Protein AF-A0A2J7PMQ6-F1 (afdb_monomer)

Mean predicted aligned error: 10.81 Å

Radius of gyration: 22.18 Å; Cα contacts (8 Å, |Δi|>4): 53; chains: 1; bounding box: 65×27×37 Å

Secondary structure (DSSP, 8-state):
---HHHHHHHHHHHHHTT--HHHHHHHHHHHHGGGPPPHHHHHHHHHHHHTT----SPPPP-PPP-GGG-HHHHHHHHHHHH--

Foldseek 3Di:
DPDQLVLLVLLLVCVVVVHDLVVSQVVQCVVQPPNGDDSVVSVVSSVCVVVVNSDSDDDPPPDDPVPCPDPVNVVVVVVVVVVD

InterPro domains:
  IPR041426 Mos1 transposase, HTH domain [PF17906] (8-53)
  IPR052709 Transposase-Methyltransferase Hybrid [PTHR46060] (2-84)

pLDDT: mean 86.74, std 12.98, range [54.16, 98.0]

Nearest PDB structures (foldseek):
  7s03-assembly1_A-2  TM=7.532E-01  e=8.715E-05  Homo sapiens
  5hoo-assembly1_B  TM=7.629E-01  e=9.699E-04  Drosophila mauritiana
  5hoo-assembly1_A  TM=7.686E-01  e=2.122E-03  Drosophila mauritiana
  4u7b-assembly2_G-2  TM=7.732E-01  e=5.564E-03  Drosophila mauritiana
  3hot-assembly1_A  TM=7.482E-01  e=4.062E-02  Drosophila mauritiana

Solvent-accessible surface area (backbone atoms only — not comparable to full-atom values): 5190 Å² total; per-residue (Å²): 127,69,57,69,62,57,54,43,48,50,52,52,51,36,48,76,71,69,48,52,64,68,60,44,48,54,52,39,39,69,74,46,45,93,57,34,86,53,70,70,58,51,48,50,51,52,52,37,44,75,72,65,49,77,72,72,68,79,72,85,72,84,64,80,78,75,72,77,74,38,70,67,53,53,48,54,54,55,52,60,66,72,79,111

Organism: NCBI:txid105785

Structure (mmCIF, N/CA/C/O backbone):
data_AF-A0A2J7PMQ6-F1
#
_entry.id   AF-A0A2J7PMQ6-F1
#
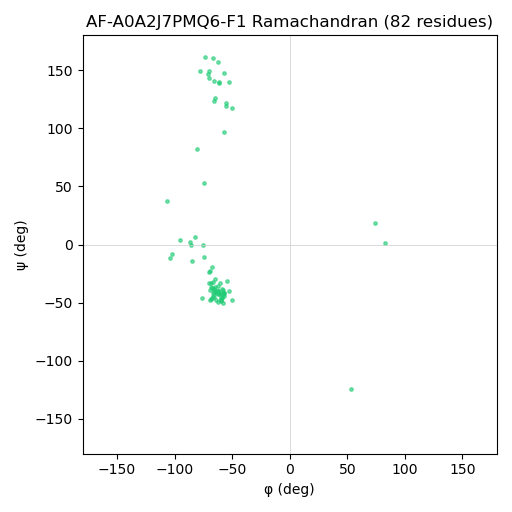loop_
_atom_site.group_PDB
_atom_site.id
_atom_site.type_symbol
_atom_site.label_atom_id
_atom_site.label_alt_id
_atom_site.label_comp_id
_atom_site.label_asym_id
_atom_site.label_entity_id
_atom_site.label_seq_id
_atom_site.pdbx_PDB_ins_code
_atom_site.Cartn_x
_atom_site.Cartn_y
_atom_site.Cartn_z
_atom_site.occupancy
_atom_site.B_iso_or_equiv
_atom_site.auth_seq_id
_atom_site.auth_comp_id
_atom_site.auth_asym_id
_atom_site.auth_atom_id
_atom_site.pdbx_PDB_model_num
ATOM 1 N N . MET A 1 1 ? 2.912 -16.711 2.668 1.00 54.16 1 MET A N 1
ATOM 2 C CA . MET A 1 1 ? 3.341 -15.436 2.077 1.00 54.16 1 MET A CA 1
ATOM 3 C C . MET A 1 1 ? 2.308 -15.017 1.062 1.00 54.16 1 MET A C 1
ATOM 5 O O . MET A 1 1 ? 2.347 -15.475 -0.076 1.00 54.16 1 MET A O 1
ATOM 9 N N . ALA A 1 2 ? 1.345 -14.218 1.510 1.00 59.94 2 ALA A N 1
ATOM 10 C CA . ALA A 1 2 ? 0.425 -13.519 0.623 1.00 59.94 2 ALA A CA 1
ATOM 11 C C . ALA A 1 2 ? 1.205 -12.727 -0.442 1.00 59.94 2 ALA A C 1
ATOM 13 O O . ALA A 1 2 ? 2.252 -12.145 -0.149 1.00 59.94 2 ALA A O 1
ATOM 14 N N . ASP A 1 3 ? 0.713 -12.724 -1.679 1.00 80.69 3 ASP A N 1
ATOM 15 C CA . ASP A 1 3 ? 1.365 -12.007 -2.770 1.00 80.69 3 ASP A CA 1
ATOM 16 C C . ASP A 1 3 ? 1.305 -10.493 -2.489 1.00 80.69 3 ASP A C 1
ATOM 18 O O . ASP A 1 3 ? 0.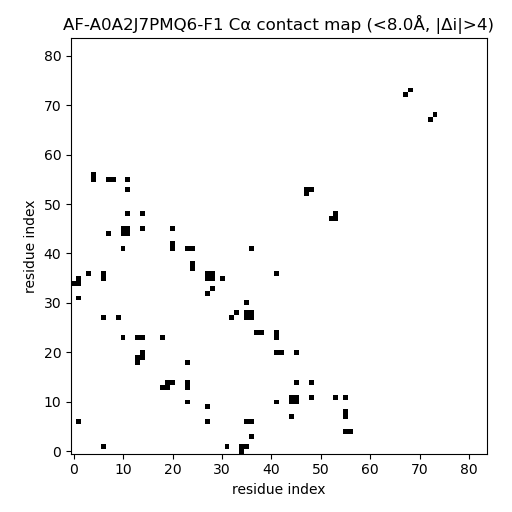233 -9.914 -2.298 1.00 80.69 3 ASP A O 1
ATOM 22 N N . PHE A 1 4 ? 2.460 -9.819 -2.460 1.00 83.62 4 PHE A N 1
ATOM 23 C CA . PHE A 1 4 ? 2.537 -8.366 -2.264 1.00 83.62 4 PHE A CA 1
ATOM 24 C C . PHE A 1 4 ? 1.681 -7.608 -3.284 1.00 83.62 4 PHE A C 1
ATOM 26 O O . PHE A 1 4 ? 1.143 -6.542 -2.978 1.00 83.62 4 PHE A O 1
ATOM 33 N N . ARG A 1 5 ? 1.529 -8.152 -4.496 1.00 91.19 5 ARG A N 1
ATOM 34 C CA . ARG A 1 5 ? 0.700 -7.554 -5.543 1.00 91.19 5 ARG A CA 1
ATOM 35 C C . ARG A 1 5 ? -0.792 -7.605 -5.205 1.00 91.19 5 ARG A C 1
ATOM 37 O O . ARG A 1 5 ? -1.504 -6.638 -5.476 1.00 91.19 5 ARG A O 1
ATOM 44 N N . GLU A 1 6 ? -1.248 -8.681 -4.570 1.00 93.81 6 GLU A N 1
ATOM 45 C CA . GLU A 1 6 ? -2.627 -8.839 -4.094 1.00 93.81 6 GLU A CA 1
ATOM 46 C C . GLU A 1 6 ? -2.954 -7.805 -3.011 1.00 93.81 6 GLU A C 1
ATOM 48 O O . GLU A 1 6 ? -3.944 -7.078 -3.113 1.00 93.81 6 GLU A O 1
ATOM 53 N N . GLN A 1 7 ? -2.073 -7.645 -2.021 1.00 94.88 7 GLN A N 1
ATOM 54 C CA . GLN A 1 7 ? -2.281 -6.667 -0.951 1.00 94.88 7 GLN A CA 1
ATOM 55 C C . GLN A 1 7 ? -2.272 -5.225 -1.471 1.00 94.88 7 GLN A C 1
ATOM 57 O O . GLN A 1 7 ? -3.083 -4.412 -1.036 1.00 94.88 7 GLN A O 1
ATOM 62 N N . ARG A 1 8 ? -1.436 -4.898 -2.466 1.00 95.19 8 ARG A N 1
ATOM 63 C CA . ARG A 1 8 ? -1.478 -3.590 -3.151 1.00 95.19 8 ARG A CA 1
ATOM 64 C C . ARG A 1 8 ? -2.800 -3.355 -3.877 1.00 95.19 8 ARG A C 1
ATOM 66 O O . ARG A 1 8 ? -3.336 -2.247 -3.827 1.00 95.19 8 ARG A O 1
ATOM 73 N N . ALA A 1 9 ? -3.346 -4.384 -4.526 1.00 95.69 9 ALA A N 1
ATOM 74 C CA . ALA A 1 9 ? -4.676 -4.314 -5.124 1.00 95.69 9 ALA A CA 1
ATOM 75 C C . ALA A 1 9 ? -5.755 -4.071 -4.055 1.00 95.69 9 ALA A C 1
ATOM 77 O O . ALA A 1 9 ? -6.634 -3.235 -4.265 1.00 95.69 9 ALA A O 1
ATOM 78 N N . ALA A 1 10 ? -5.645 -4.714 -2.889 1.00 96.81 10 ALA A N 1
ATOM 79 C CA . ALA A 1 10 ? -6.538 -4.481 -1.755 1.00 96.81 10 ALA A CA 1
ATOM 80 C C . ALA A 1 10 ? -6.429 -3.046 -1.201 1.00 96.81 10 ALA A C 1
ATOM 82 O O . ALA A 1 10 ? -7.457 -2.420 -0.937 1.00 96.81 10 ALA A O 1
ATOM 83 N N . VAL A 1 11 ? -5.219 -2.475 -1.106 1.00 96.88 11 VAL A N 1
ATOM 84 C CA . VAL A 1 11 ? -5.029 -1.056 -0.740 1.00 96.88 11 VAL A CA 1
ATOM 85 C C . VAL A 1 11 ? -5.724 -0.145 -1.753 1.00 96.88 11 VAL A C 1
ATOM 87 O O . VAL A 1 11 ? -6.471 0.751 -1.364 1.00 96.88 11 VAL A O 1
ATOM 90 N N . LYS A 1 12 ? -5.527 -0.387 -3.057 1.00 97.25 12 LYS A N 1
ATOM 91 C CA . LYS A 1 12 ? -6.173 0.388 -4.128 1.00 97.25 12 LYS A CA 1
ATOM 92 C C . LYS A 1 12 ? -7.697 0.290 -4.062 1.00 97.25 12 LYS A C 1
ATOM 94 O O . LYS A 1 12 ? -8.382 1.295 -4.233 1.00 97.25 12 LYS A O 1
ATOM 99 N N . PHE A 1 13 ? -8.226 -0.902 -3.806 1.00 97.75 13 PHE A N 1
ATOM 100 C CA . PHE A 1 13 ? -9.657 -1.123 -3.624 1.00 97.75 13 PHE A CA 1
ATOM 101 C C . PHE A 1 13 ? -10.203 -0.302 -2.449 1.00 97.75 13 PHE A C 1
ATOM 103 O O . PHE A 1 13 ? -11.167 0.438 -2.624 1.00 97.75 13 PHE A O 1
ATOM 110 N N . CYS A 1 14 ? -9.545 -0.343 -1.286 1.00 97.81 14 CYS A N 1
ATOM 111 C CA . CYS A 1 14 ? -9.953 0.446 -0.121 1.00 97.81 14 CYS A CA 1
ATOM 112 C C . CYS A 1 14 ? -9.874 1.959 -0.389 1.00 97.81 14 CYS A C 1
ATOM 114 O O . CYS A 1 14 ? -10.794 2.693 -0.030 1.00 97.81 14 CYS A O 1
ATOM 116 N N . PHE A 1 15 ? -8.832 2.421 -1.087 1.00 97.62 15 PHE A N 1
ATOM 117 C CA . PHE A 1 15 ? -8.711 3.815 -1.518 1.00 97.62 15 PHE A CA 1
ATOM 118 C C . PHE A 1 15 ? -9.886 4.249 -2.410 1.00 97.62 15 PHE A C 1
ATOM 120 O O . PHE A 1 15 ? -10.484 5.296 -2.174 1.00 97.62 15 PHE A O 1
ATOM 127 N N . LEU A 1 16 ? -10.259 3.430 -3.401 1.00 97.62 16 LEU A N 1
ATOM 128 C CA . LEU A 1 16 ? -11.400 3.697 -4.287 1.00 97.62 16 LEU A CA 1
ATOM 129 C C . LEU A 1 16 ? -12.745 3.690 -3.548 1.00 97.62 16 LEU A C 1
ATOM 131 O O . LEU A 1 16 ? -13.657 4.414 -3.938 1.00 97.62 16 LEU A O 1
ATOM 135 N N . LEU A 1 17 ? -12.860 2.918 -2.466 1.00 97.75 17 LEU A N 1
ATOM 136 C CA . LEU A 1 17 ? -14.013 2.944 -1.561 1.00 97.75 17 LEU A CA 1
ATOM 137 C C . LEU A 1 17 ? -14.035 4.168 -0.627 1.00 97.75 17 LEU A C 1
ATOM 139 O O . LEU A 1 17 ? -14.945 4.289 0.191 1.00 97.75 17 LEU A O 1
ATOM 143 N N . GLY A 1 18 ? -13.044 5.060 -0.710 1.00 97.06 18 GLY A N 1
ATOM 144 C CA . GLY A 1 18 ? -12.939 6.241 0.146 1.00 97.06 18 GLY A CA 1
ATOM 145 C C . GLY A 1 18 ? -12.503 5.933 1.580 1.00 97.06 18 GLY A C 1
ATOM 146 O O . GLY A 1 18 ? -12.704 6.761 2.467 1.00 97.06 18 GLY A O 1
ATOM 147 N N . LYS A 1 19 ? -11.917 4.755 1.828 1.00 98.00 19 LYS A N 1
ATOM 148 C CA . LYS A 1 19 ? -11.369 4.400 3.140 1.00 98.00 19 LYS A CA 1
ATOM 149 C C . LYS A 1 19 ? -10.115 5.196 3.452 1.00 98.00 19 LYS A C 1
ATOM 151 O O . LYS A 1 19 ? -9.334 5.537 2.567 1.00 98.00 19 LYS A O 1
ATOM 156 N N . SER A 1 20 ? -9.903 5.461 4.734 1.00 97.00 20 SER A N 1
ATOM 157 C CA . SER A 1 20 ? -8.655 6.033 5.231 1.00 97.00 20 SER A CA 1
ATOM 158 C C . SER A 1 20 ? -7.520 4.999 5.233 1.00 97.00 20 SER A C 1
ATOM 160 O O . SER A 1 20 ? -7.743 3.784 5.194 1.00 97.00 20 SER A O 1
ATOM 162 N N . GLY A 1 21 ? -6.274 5.481 5.294 1.00 95.12 21 GLY A N 1
ATOM 163 C CA . GLY A 1 21 ? -5.100 4.606 5.384 1.00 95.12 21 GLY A CA 1
ATOM 164 C C . GLY A 1 21 ? -5.100 3.752 6.657 1.00 95.12 21 GLY A C 1
ATOM 165 O O . GLY A 1 21 ? -4.747 2.579 6.600 1.00 95.12 21 GLY A O 1
ATOM 166 N N . THR A 1 22 ? -5.580 4.303 7.776 1.00 97.00 22 THR A N 1
ATOM 167 C CA . THR A 1 22 ? -5.710 3.589 9.05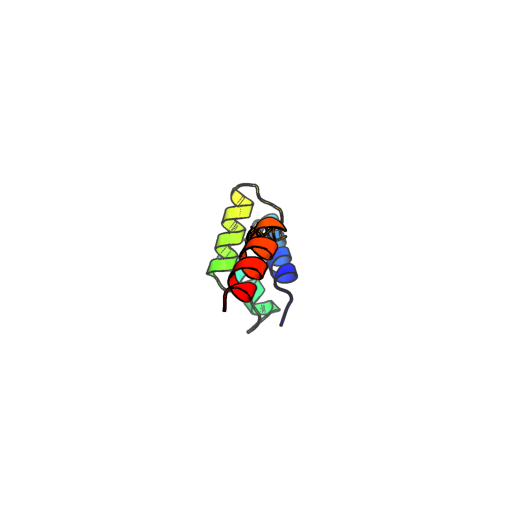4 1.00 97.00 22 THR A CA 1
ATOM 168 C C . THR A 1 22 ? -6.780 2.500 8.999 1.00 97.00 22 THR A C 1
ATOM 170 O O . THR A 1 22 ? -6.496 1.369 9.378 1.00 97.00 22 THR A O 1
ATOM 173 N N . GLU A 1 23 ? -7.976 2.784 8.464 1.00 97.88 23 GLU A N 1
ATOM 174 C CA . GLU A 1 23 ? -8.998 1.745 8.242 1.00 97.88 23 GLU A CA 1
ATOM 175 C C . GLU A 1 23 ? -8.466 0.627 7.339 1.00 97.88 23 GLU A C 1
ATOM 177 O O . GLU A 1 23 ? -8.660 -0.552 7.623 1.00 97.88 23 GLU A O 1
ATOM 182 N N . THR A 1 24 ? -7.760 0.995 6.267 1.00 97.94 24 THR A N 1
ATOM 183 C CA . THR A 1 24 ? -7.192 0.026 5.323 1.00 97.94 24 THR A CA 1
ATOM 184 C C . THR A 1 24 ? -6.136 -0.853 5.989 1.00 97.94 24 THR A C 1
ATOM 186 O O . THR A 1 24 ? -6.128 -2.061 5.771 1.00 97.94 24 THR A O 1
ATOM 189 N N . LEU A 1 25 ? -5.272 -0.278 6.828 1.00 97.00 25 LEU A N 1
ATOM 190 C CA . LEU A 1 25 ? -4.274 -1.028 7.588 1.00 97.00 25 LEU A CA 1
ATOM 191 C C . LEU A 1 25 ? -4.928 -2.073 8.501 1.00 97.00 25 LEU A C 1
ATOM 193 O O . LEU A 1 25 ? -4.493 -3.221 8.517 1.00 97.00 25 LEU A O 1
ATOM 197 N N . GLU A 1 26 ? -5.987 -1.707 9.222 1.00 97.50 26 GLU A N 1
ATOM 198 C CA . GLU A 1 26 ? -6.698 -2.648 10.096 1.00 97.50 26 GLU A CA 1
ATOM 199 C C . GLU A 1 26 ? -7.422 -3.745 9.301 1.00 97.50 26 GLU A C 1
ATOM 201 O O . GLU A 1 26 ? -7.390 -4.919 9.683 1.00 97.50 26 GLU A O 1
ATOM 206 N N . MET A 1 27 ? -7.998 -3.407 8.142 1.00 97.12 27 MET A N 1
ATOM 207 C CA . MET A 1 27 ? -8.583 -4.396 7.227 1.00 97.12 27 MET A CA 1
ATOM 208 C C . MET A 1 27 ? -7.530 -5.384 6.707 1.00 97.12 27 MET A C 1
ATOM 210 O O . MET A 1 27 ? -7.776 -6.591 6.684 1.00 97.12 27 MET A O 1
ATOM 214 N N . LEU A 1 28 ? -6.344 -4.894 6.335 1.00 96.19 28 LEU A N 1
ATOM 215 C CA . LEU A 1 28 ? -5.233 -5.729 5.879 1.00 96.19 28 LEU A CA 1
ATOM 216 C C . LEU A 1 28 ? -4.699 -6.632 6.992 1.00 96.19 28 LEU A C 1
ATOM 218 O O . LEU A 1 28 ? -4.538 -7.827 6.764 1.00 96.19 28 LEU A O 1
ATOM 222 N N . LYS A 1 29 ? -4.488 -6.110 8.206 1.00 96.00 29 LYS A N 1
ATOM 223 C CA . LYS A 1 29 ? -4.091 -6.927 9.367 1.00 96.00 29 LYS A CA 1
ATOM 224 C C . LYS A 1 29 ? -5.121 -8.010 9.679 1.00 96.00 29 LYS A C 1
ATOM 226 O O . LYS A 1 29 ? -4.754 -9.134 10.000 1.00 96.00 29 LYS A O 1
ATOM 231 N N . THR A 1 30 ? -6.408 -7.697 9.549 1.00 96.69 30 THR A N 1
ATOM 232 C CA . THR A 1 30 ? -7.486 -8.669 9.780 1.00 96.69 30 THR A CA 1
ATOM 233 C C . THR A 1 30 ? -7.468 -9.788 8.736 1.00 96.69 30 THR A C 1
ATOM 235 O O . THR A 1 30 ? -7.602 -10.960 9.086 1.00 96.69 30 THR A O 1
ATOM 238 N N . ALA A 1 31 ? -7.286 -9.440 7.458 1.00 95.62 31 ALA A N 1
ATOM 239 C CA . ALA A 1 31 ? -7.307 -10.400 6.356 1.00 95.62 31 ALA A CA 1
ATOM 240 C C . ALA A 1 31 ? -6.023 -11.242 6.261 1.00 95.62 31 ALA A C 1
ATOM 242 O O . ALA A 1 31 ? -6.098 -12.461 6.115 1.00 95.62 31 ALA 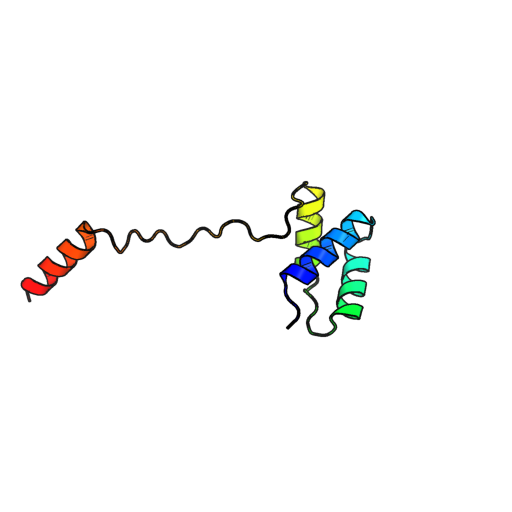A O 1
ATOM 243 N N . TYR A 1 32 ? -4.855 -10.603 6.362 1.00 94.00 32 TYR A N 1
ATOM 244 C CA . TYR A 1 32 ? -3.550 -11.214 6.088 1.00 94.00 32 TYR A CA 1
ATOM 245 C C . TYR A 1 32 ? -2.748 -11.554 7.351 1.00 94.00 32 TYR A C 1
ATOM 247 O O . TYR A 1 32 ? -1.779 -12.305 7.266 1.00 94.00 32 TYR A O 1
ATOM 255 N N . LYS A 1 33 ? -3.161 -11.069 8.530 1.00 93.50 33 LYS A N 1
ATOM 256 C CA . LYS A 1 33 ? -2.506 -11.331 9.824 1.00 93.50 33 LYS A CA 1
ATOM 257 C C . LYS A 1 33 ? -1.014 -10.982 9.770 1.00 93.50 33 LYS A C 1
ATOM 259 O O . LYS A 1 33 ? -0.670 -9.859 9.415 1.00 93.50 33 LYS A O 1
ATOM 264 N N . ASP A 1 34 ? -0.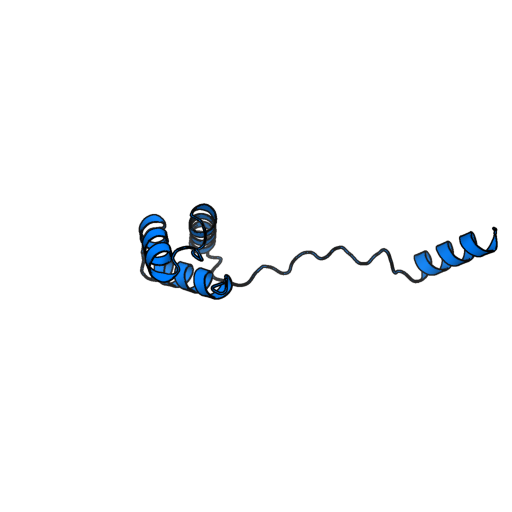144 -11.936 10.090 1.00 93.06 34 ASP A N 1
ATOM 265 C CA . ASP A 1 34 ? 1.310 -11.755 10.126 1.00 93.06 34 ASP A CA 1
ATOM 266 C C . ASP A 1 34 ? 1.922 -11.515 8.734 1.00 93.06 34 ASP A C 1
ATOM 268 O O . ASP A 1 34 ? 3.014 -10.962 8.631 1.00 93.06 34 ASP A O 1
ATOM 272 N N . ASP A 1 35 ? 1.209 -11.880 7.662 1.00 93.25 35 ASP A N 1
ATOM 273 C CA . ASP A 1 35 ? 1.631 -11.642 6.278 1.00 93.25 35 ASP A CA 1
ATOM 274 C C . ASP A 1 35 ? 1.227 -10.234 5.777 1.00 93.25 35 ASP A C 1
ATOM 276 O O . ASP A 1 35 ? 1.504 -9.895 4.625 1.00 93.25 35 ASP A O 1
ATOM 280 N N . ALA A 1 36 ? 0.554 -9.405 6.589 1.00 94.44 36 ALA A N 1
ATOM 281 C CA . ALA A 1 36 ? 0.065 -8.091 6.165 1.00 94.44 36 ALA A CA 1
ATOM 282 C C . ALA A 1 36 ? 1.198 -7.100 5.837 1.00 94.44 36 ALA A C 1
ATOM 284 O O . ALA A 1 36 ? 2.198 -6.996 6.551 1.00 94.44 36 ALA A O 1
ATOM 285 N N . VAL A 1 37 ? 1.013 -6.298 4.782 1.00 93.56 37 VAL A N 1
ATOM 286 C CA . VAL A 1 37 ? 1.926 -5.195 4.463 1.00 93.56 37 VAL A CA 1
ATOM 287 C C . VAL A 1 37 ? 1.959 -4.180 5.604 1.00 93.56 37 VAL A C 1
ATOM 289 O O . VAL A 1 37 ? 0.939 -3.828 6.198 1.00 93.56 37 VAL A O 1
ATOM 292 N N . GLY A 1 38 ? 3.161 -3.688 5.896 1.00 93.62 38 GLY A N 1
ATOM 293 C CA . GLY A 1 38 ? 3.374 -2.732 6.974 1.00 93.62 38 GLY A CA 1
ATOM 294 C C . GLY A 1 38 ? 2.726 -1.370 6.719 1.00 93.62 38 GLY A C 1
ATOM 295 O O . GLY A 1 38 ? 2.480 -0.964 5.581 1.00 93.62 38 GLY A O 1
ATOM 296 N N . GLU A 1 39 ? 2.538 -0.629 7.807 1.00 95.94 39 GLU A N 1
ATOM 297 C CA . GLU A 1 39 ? 1.932 0.704 7.832 1.00 95.94 39 GLU A CA 1
ATOM 298 C C . GLU A 1 39 ? 2.555 1.670 6.812 1.00 95.94 39 GLU A C 1
ATOM 300 O O . GLU A 1 39 ? 1.843 2.288 6.019 1.00 95.94 39 GLU A O 1
ATOM 305 N N . THR A 1 40 ? 3.888 1.745 6.761 1.00 96.44 40 THR A N 1
ATOM 306 C CA . THR A 1 40 ? 4.612 2.619 5.827 1.00 96.44 40 THR A CA 1
ATOM 307 C C . THR A 1 40 ? 4.249 2.340 4.367 1.00 96.44 40 THR A C 1
ATOM 309 O O . THR A 1 40 ? 4.025 3.282 3.610 1.00 96.44 40 THR A O 1
ATOM 312 N N . GLN A 1 41 ? 4.125 1.065 3.973 1.00 94.38 41 GLN A N 1
ATOM 313 C CA . GLN A 1 41 ? 3.744 0.708 2.603 1.00 94.38 41 GLN A CA 1
ATOM 314 C C . GLN A 1 41 ? 2.308 1.127 2.291 1.00 94.38 41 GLN A C 1
ATOM 316 O O . GLN A 1 41 ? 2.055 1.649 1.207 1.00 94.38 41 GLN A O 1
ATOM 321 N N . VAL A 1 42 ? 1.371 0.938 3.227 1.00 96.19 42 VAL A N 1
ATOM 322 C CA . VAL A 1 42 ? -0.025 1.364 3.038 1.00 96.19 42 VAL A CA 1
ATOM 323 C C . VAL A 1 42 ? -0.081 2.866 2.760 1.00 96.19 42 VAL A C 1
ATOM 325 O O . VAL A 1 42 ? -0.658 3.286 1.757 1.00 96.19 42 VAL A O 1
ATOM 328 N N . PHE A 1 43 ? 0.572 3.687 3.585 1.00 96.56 43 PHE A N 1
ATOM 329 C CA . PHE A 1 43 ? 0.557 5.141 3.410 1.00 96.56 43 PHE A CA 1
ATOM 330 C C . PHE A 1 43 ? 1.310 5.624 2.164 1.00 96.56 43 PHE A C 1
ATOM 332 O O . PHE A 1 43 ? 0.889 6.602 1.534 1.00 96.56 43 PHE A O 1
ATOM 339 N N . GLU A 1 44 ? 2.381 4.936 1.764 1.00 95.81 44 GLU A N 1
ATOM 340 C CA . GLU A 1 44 ? 3.076 5.216 0.508 1.00 95.81 44 GLU A CA 1
ATOM 341 C C . GLU A 1 44 ? 2.147 4.996 -0.695 1.00 95.81 44 GLU A C 1
ATOM 343 O O . GLU A 1 44 ? 1.992 5.889 -1.531 1.00 95.81 44 GLU A O 1
ATOM 348 N N . TRP A 1 45 ? 1.461 3.852 -0.752 1.00 95.94 45 TRP A N 1
ATOM 349 C CA . TRP A 1 45 ? 0.493 3.552 -1.809 1.00 95.94 45 TRP A CA 1
ATOM 350 C C . TRP A 1 45 ? -0.667 4.544 -1.834 1.00 95.94 45 TRP A C 1
ATOM 352 O O . TRP A 1 45 ? -1.022 5.048 -2.898 1.00 95.94 45 TRP A O 1
ATOM 362 N N . PHE A 1 46 ? -1.198 4.915 -0.670 1.00 96.12 46 PHE A N 1
ATOM 363 C CA . PHE A 1 46 ? -2.207 5.970 -0.563 1.00 96.12 46 PHE A CA 1
ATOM 364 C C . PHE A 1 46 ? -1.725 7.306 -1.136 1.00 96.12 46 PHE A C 1
ATOM 366 O O . PHE A 1 46 ? -2.480 7.993 -1.822 1.00 96.12 46 PHE A O 1
ATOM 373 N N . SER A 1 47 ? -0.474 7.681 -0.874 1.00 96.50 47 SER A N 1
ATOM 374 C CA . SER A 1 47 ? 0.114 8.915 -1.404 1.00 96.50 47 SER A CA 1
ATOM 375 C C . SER A 1 47 ? 0.254 8.858 -2.928 1.00 96.50 47 SER A C 1
ATOM 377 O O . SER A 1 47 ? -0.091 9.820 -3.611 1.00 96.50 47 SER A O 1
ATOM 379 N N . ARG A 1 48 ? 0.669 7.710 -3.479 1.00 95.75 48 ARG A N 1
ATOM 380 C CA . ARG A 1 48 ? 0.716 7.478 -4.934 1.00 95.75 48 ARG A CA 1
ATOM 381 C C . ARG A 1 48 ? -0.666 7.611 -5.577 1.00 95.75 48 ARG A C 1
ATOM 383 O O . ARG A 1 48 ? -0.807 8.338 -6.558 1.00 95.75 48 ARG A O 1
ATOM 390 N N . PHE A 1 49 ? -1.691 6.994 -4.991 1.00 95.69 49 PHE A N 1
ATOM 391 C CA . PHE A 1 49 ? -3.059 7.058 -5.514 1.00 95.69 49 PHE A CA 1
ATOM 392 C C . PHE A 1 49 ? -3.654 8.468 -5.451 1.00 95.69 49 PHE A C 1
ATOM 394 O O . PHE A 1 49 ? -4.288 8.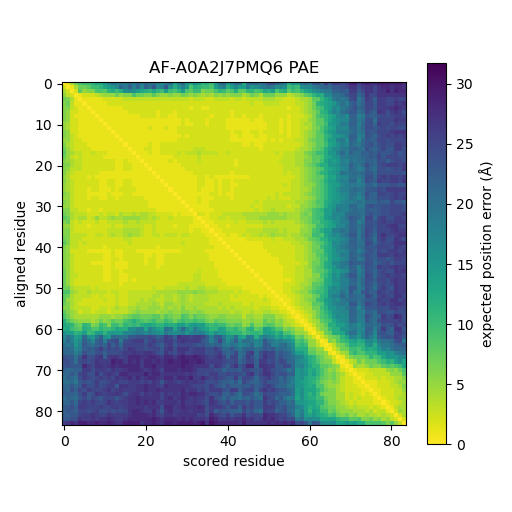903 -6.410 1.00 95.69 49 PHE A O 1
ATOM 401 N N . LYS A 1 50 ? -3.383 9.230 -4.382 1.00 95.88 50 LYS A N 1
ATOM 402 C CA . LYS A 1 50 ? -3.752 10.657 -4.302 1.00 95.88 50 LYS A CA 1
ATOM 403 C C . LYS A 1 50 ? -3.103 11.497 -5.404 1.00 95.88 50 LYS A C 1
ATOM 405 O O . LYS A 1 50 ? -3.724 12.432 -5.893 1.00 95.88 50 LYS A O 1
ATOM 410 N N . ASN A 1 51 ? -1.892 11.132 -5.819 1.00 96.44 51 ASN A N 1
ATOM 411 C CA . ASN A 1 51 ? -1.170 11.777 -6.916 1.00 96.44 51 ASN A CA 1
ATOM 412 C C . ASN A 1 51 ? -1.592 11.262 -8.308 1.00 96.44 51 ASN A C 1
ATOM 414 O O . ASN A 1 51 ? -0.973 11.621 -9.307 1.00 96.44 51 ASN A O 1
ATOM 418 N N . GLY A 1 52 ? -2.623 10.412 -8.391 1.00 94.50 52 GLY A N 1
ATOM 419 C CA . GLY A 1 52 ? -3.143 9.857 -9.644 1.00 94.50 52 GLY A CA 1
ATOM 420 C C . GLY A 1 52 ? -2.377 8.642 -10.177 1.00 94.50 52 GLY A C 1
ATOM 421 O O . GLY A 1 52 ? -2.740 8.099 -11.221 1.00 94.50 52 GLY A O 1
ATOM 422 N N . GLU A 1 53 ? -1.346 8.163 -9.474 1.00 95.19 53 GLU A N 1
ATOM 423 C CA . GLU A 1 53 ? -0.575 6.986 -9.881 1.00 95.19 53 GLU A CA 1
ATOM 424 C C . GLU A 1 53 ? -1.311 5.696 -9.484 1.00 95.19 53 GLU A C 1
ATOM 426 O O . GLU A 1 53 ? -1.031 5.085 -8.459 1.00 95.19 53 GLU A O 1
ATOM 431 N N . MET A 1 54 ? -2.279 5.282 -10.308 1.00 93.62 54 MET A N 1
ATOM 432 C CA . MET A 1 54 ? -3.193 4.166 -10.011 1.00 93.62 54 MET A CA 1
ATOM 433 C C . MET A 1 54 ? -2.669 2.773 -10.404 1.00 93.62 54 MET A C 1
ATOM 435 O O . MET A 1 54 ? -3.398 1.788 -10.256 1.00 93.62 54 MET A O 1
ATOM 439 N N . SER A 1 55 ? -1.450 2.652 -10.934 1.00 93.00 55 SER A N 1
ATOM 440 C CA . SER A 1 55 ? -0.839 1.340 -11.200 1.00 93.00 55 SER A CA 1
ATOM 441 C C . SER A 1 55 ? -0.473 0.650 -9.886 1.00 93.00 55 SER A C 1
ATOM 443 O O . SER A 1 55 ? -0.041 1.324 -8.963 1.00 93.00 55 SER A O 1
ATOM 445 N N . ILE A 1 56 ? -0.625 -0.674 -9.794 1.00 91.38 56 ILE A N 1
ATOM 446 C CA . ILE A 1 56 ? -0.171 -1.477 -8.634 1.00 91.38 56 ILE A CA 1
ATOM 447 C C . ILE A 1 56 ? 1.134 -2.235 -8.918 1.00 91.38 56 ILE A C 1
ATOM 449 O O . ILE A 1 56 ? 1.714 -2.856 -8.020 1.00 91.38 56 ILE A O 1
ATOM 453 N N . ASP A 1 57 ? 1.575 -2.201 -10.174 1.00 88.62 57 ASP A N 1
ATOM 454 C CA . ASP A 1 57 ? 2.798 -2.843 -10.630 1.00 88.62 57 ASP A CA 1
ATOM 455 C C . ASP A 1 57 ? 4.017 -2.002 -10.239 1.00 88.62 57 ASP A C 1
ATOM 457 O O . ASP A 1 57 ? 3.955 -0.772 -10.154 1.00 88.62 57 ASP A O 1
ATOM 461 N N . ASP A 1 58 ? 5.143 -2.674 -9.994 1.00 80.25 58 ASP A N 1
ATOM 462 C CA . ASP A 1 58 ? 6.414 -1.981 -9.813 1.00 80.25 58 ASP A CA 1
ATOM 463 C C . ASP A 1 58 ? 6.761 -1.223 -11.103 1.00 80.25 58 ASP A C 1
ATOM 465 O O . ASP A 1 58 ? 6.608 -1.740 -12.214 1.00 80.25 58 ASP A O 1
ATOM 469 N N . LYS A 1 59 ? 7.287 -0.001 -10.959 1.00 76.94 59 LYS A N 1
ATOM 470 C CA . LYS A 1 59 ? 7.941 0.676 -12.084 1.00 76.94 59 LYS A CA 1
ATOM 471 C C . LYS A 1 59 ? 9.074 -0.216 -12.597 1.00 76.94 59 LYS A C 1
ATOM 473 O O . LYS A 1 59 ? 9.692 -0.916 -11.785 1.00 76.94 59 LYS A O 1
ATOM 478 N N . PRO A 1 60 ? 9.375 -0.184 -13.908 1.00 76.25 60 PRO A N 1
ATOM 479 C CA . PRO A 1 60 ? 10.526 -0.897 -14.439 1.00 76.25 60 PRO A CA 1
ATOM 480 C C . PRO A 1 60 ? 11.743 -0.544 -13.587 1.00 76.25 60 PRO A C 1
ATOM 482 O O . PRO A 1 60 ? 12.112 0.625 -13.459 1.00 76.25 60 PRO A O 1
ATOM 485 N N . ARG A 1 61 ? 12.315 -1.556 -12.929 1.00 73.12 61 ARG A N 1
ATOM 486 C CA . ARG A 1 61 ? 13.520 -1.360 -12.131 1.00 73.12 61 ARG A CA 1
ATOM 487 C C . ARG A 1 61 ? 14.614 -0.971 -13.103 1.00 73.12 61 ARG A C 1
ATOM 489 O O . ARG A 1 61 ? 14.861 -1.699 -14.063 1.00 73.12 61 ARG A O 1
ATOM 496 N N . SER A 1 62 ? 15.267 0.155 -12.843 1.00 70.00 62 SER A N 1
ATOM 497 C CA . SER A 1 62 ? 16.545 0.464 -13.465 1.00 70.00 62 SER A CA 1
ATOM 498 C C . SER A 1 62 ? 17.487 -0.687 -13.120 1.00 70.00 62 SER A C 1
ATOM 500 O O . SER A 1 62 ? 17.996 -0.775 -12.004 1.00 70.00 62 SER A O 1
ATOM 502 N N . GLY A 1 63 ? 17.630 -1.643 -14.035 1.00 68.94 63 GLY A N 1
ATOM 503 C CA . GLY A 1 63 ? 18.628 -2.688 -13.900 1.00 68.94 63 GLY A CA 1
ATOM 504 C C . GLY A 1 63 ? 20.012 -2.050 -13.901 1.00 68.94 63 GLY A C 1
ATOM 505 O O . GLY A 1 63 ? 20.198 -0.956 -14.439 1.00 68.94 63 GLY A O 1
ATOM 506 N N . HIS A 1 64 ? 20.997 -2.737 -13.327 1.00 63.12 64 HIS A N 1
ATOM 507 C CA . HIS A 1 64 ? 22.390 -2.371 -13.558 1.00 63.12 64 HIS A CA 1
ATOM 508 C C . HIS A 1 64 ? 22.623 -2.374 -15.081 1.00 63.12 64 HIS A C 1
ATOM 510 O O . HIS A 1 64 ? 22.401 -3.415 -15.707 1.00 63.12 64 HIS A O 1
ATOM 516 N N . PRO A 1 65 ? 23.060 -1.264 -15.707 1.00 61.75 65 PRO A N 1
ATOM 517 C CA . PRO A 1 65 ? 23.428 -1.278 -17.116 1.00 61.75 65 PRO A CA 1
ATOM 518 C C . PRO A 1 65 ? 24.486 -2.361 -17.314 1.00 61.75 65 PRO A C 1
ATOM 520 O O . PRO A 1 65 ? 25.534 -2.306 -16.677 1.00 61.75 65 PRO A O 1
ATOM 523 N N . SER A 1 66 ? 24.238 -3.382 -18.135 1.00 55.50 66 SER A N 1
ATOM 524 C CA . SER A 1 66 ? 25.237 -4.425 -18.413 1.00 55.50 66 SER A CA 1
ATOM 525 C C . SER A 1 66 ? 26.327 -3.884 -19.350 1.00 55.50 66 SER A C 1
ATOM 527 O O . SER A 1 66 ? 26.612 -4.440 -20.401 1.00 55.50 66 SER A O 1
ATOM 529 N N . THR A 1 67 ? 26.939 -2.755 -18.999 1.00 60.50 67 THR A N 1
ATOM 530 C CA . THR A 1 67 ? 28.073 -2.169 -19.722 1.00 60.50 67 THR A CA 1
ATOM 531 C C . THR A 1 67 ? 29.365 -2.948 -19.466 1.00 60.50 67 THR A C 1
ATOM 533 O O . THR A 1 67 ? 30.341 -2.775 -20.185 1.00 60.50 67 THR A O 1
ATOM 536 N N . ALA A 1 68 ? 29.374 -3.868 -18.494 1.00 58.50 68 ALA A N 1
ATOM 537 C CA . ALA A 1 68 ? 30.516 -4.734 -18.206 1.00 58.50 68 ALA A CA 1
ATOM 538 C C . ALA A 1 68 ? 30.775 -5.799 -19.293 1.00 58.50 68 ALA A C 1
ATOM 540 O O . ALA A 1 68 ? 31.901 -6.265 -19.424 1.00 58.50 68 ALA A O 1
ATOM 541 N N . ARG A 1 69 ? 29.764 -6.181 -20.089 1.00 57.88 69 ARG A N 1
ATOM 542 C CA . ARG A 1 69 ? 29.879 -7.201 -21.153 1.00 57.88 69 ARG A CA 1
ATOM 543 C C . ARG A 1 69 ? 29.861 -6.603 -22.564 1.00 57.88 69 ARG A C 1
ATOM 545 O O . ARG A 1 69 ? 29.269 -7.182 -23.472 1.00 57.88 69 ARG A O 1
ATOM 552 N N . THR A 1 70 ? 30.483 -5.447 -22.777 1.00 70.19 70 THR A N 1
ATOM 553 C CA . THR A 1 70 ? 30.776 -5.006 -24.148 1.00 70.19 70 THR A CA 1
ATOM 554 C C . THR A 1 70 ? 31.883 -5.880 -24.737 1.00 70.19 70 THR A C 1
ATOM 556 O O . THR A 1 70 ? 32.771 -6.338 -24.017 1.00 70.19 70 THR A O 1
ATOM 559 N N . HIS A 1 71 ? 31.832 -6.126 -26.049 1.00 70.69 71 HIS A N 1
ATOM 560 C CA . HIS A 1 71 ? 32.877 -6.877 -26.755 1.00 70.69 71 HIS A CA 1
ATOM 561 C C . HIS A 1 71 ? 34.266 -6.278 -26.489 1.00 70.69 71 HIS A C 1
ATOM 563 O O . HIS A 1 71 ? 35.197 -7.007 -26.173 1.00 70.69 71 HIS A O 1
ATOM 569 N N . GLU A 1 72 ? 34.344 -4.946 -26.462 1.00 75.44 72 GLU A N 1
ATOM 570 C CA . GLU A 1 72 ? 35.543 -4.175 -26.131 1.00 75.44 72 GLU A CA 1
ATOM 571 C C . GLU A 1 72 ? 36.120 -4.515 -24.744 1.00 75.44 72 GLU A C 1
ATOM 573 O O . GLU A 1 72 ? 37.323 -4.717 -24.606 1.00 75.44 72 GLU A O 1
ATOM 578 N N . ASN A 1 73 ? 35.278 -4.633 -23.710 1.00 74.62 73 ASN A N 1
ATOM 579 C CA . ASN A 1 73 ? 35.741 -4.993 -22.367 1.00 74.62 73 ASN A CA 1
ATOM 580 C C . ASN A 1 73 ? 36.207 -6.456 -22.302 1.00 74.62 73 ASN A C 1
ATOM 582 O O . ASN A 1 73 ? 37.153 -6.771 -21.584 1.00 74.62 73 ASN A O 1
ATOM 586 N N . VAL A 1 74 ? 35.578 -7.348 -23.074 1.00 79.38 74 VAL A N 1
ATOM 587 C CA . VAL A 1 74 ? 35.990 -8.757 -23.182 1.00 79.38 74 VAL A CA 1
ATOM 588 C C . VAL A 1 74 ? 37.323 -8.889 -23.921 1.00 79.38 74 VAL A C 1
ATOM 590 O O . VAL A 1 74 ? 38.150 -9.704 -23.519 1.00 79.3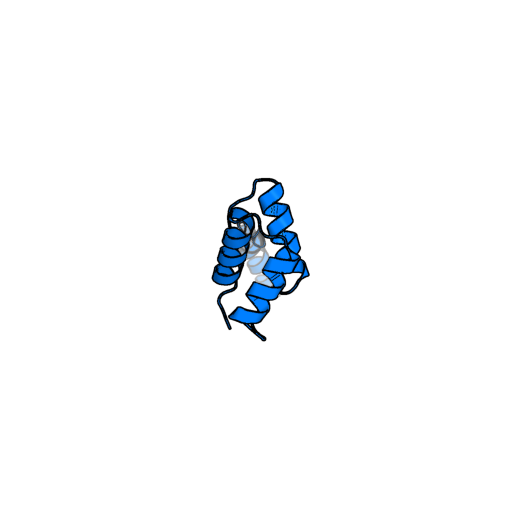8 74 VAL A O 1
ATOM 593 N N . GLU A 1 75 ? 37.552 -8.102 -24.972 1.00 80.06 75 GLU A N 1
ATOM 594 C CA . GLU A 1 75 ? 38.823 -8.091 -25.702 1.00 80.06 75 GLU A CA 1
ATOM 595 C C . GLU A 1 75 ? 39.964 -7.526 -24.856 1.00 80.06 75 GLU A C 1
ATOM 597 O O . GLU A 1 75 ? 40.981 -8.199 -24.720 1.00 80.06 75 GLU A O 1
ATOM 602 N N . LYS A 1 76 ? 39.760 -6.392 -24.170 1.00 80.69 76 LYS A N 1
ATOM 603 C CA . LYS A 1 76 ? 40.766 -5.826 -23.252 1.00 80.69 76 LYS A CA 1
ATOM 604 C C . LYS A 1 76 ? 41.178 -6.811 -22.153 1.00 80.69 76 LYS A C 1
ATOM 606 O O . LYS A 1 76 ? 42.358 -6.956 -21.862 1.00 80.69 76 LYS A O 1
ATOM 611 N N . ILE A 1 77 ? 40.223 -7.538 -21.565 1.00 79.88 77 ILE A N 1
ATOM 612 C CA . ILE A 1 77 ? 40.528 -8.572 -20.559 1.00 79.88 77 ILE A CA 1
ATOM 613 C C . ILE A 1 77 ? 41.317 -9.737 -21.179 1.00 79.88 77 ILE A C 1
ATOM 615 O O . ILE A 1 77 ? 42.226 -10.268 -20.546 1.00 79.88 77 ILE A O 1
ATOM 619 N N . ARG A 1 78 ? 40.996 -10.142 -22.416 1.00 80.19 78 ARG A N 1
ATOM 620 C CA . ARG A 1 78 ? 41.725 -11.209 -23.125 1.00 80.19 78 ARG A CA 1
ATOM 621 C C . ARG A 1 78 ? 43.157 -10.818 -23.474 1.00 80.19 78 ARG A C 1
ATOM 623 O O . ARG A 1 78 ? 43.997 -11.708 -23.529 1.00 80.19 78 ARG A O 1
ATOM 630 N N . GLU A 1 79 ? 43.418 -9.544 -23.749 1.00 81.56 79 GLU A N 1
ATOM 631 C CA . GLU A 1 7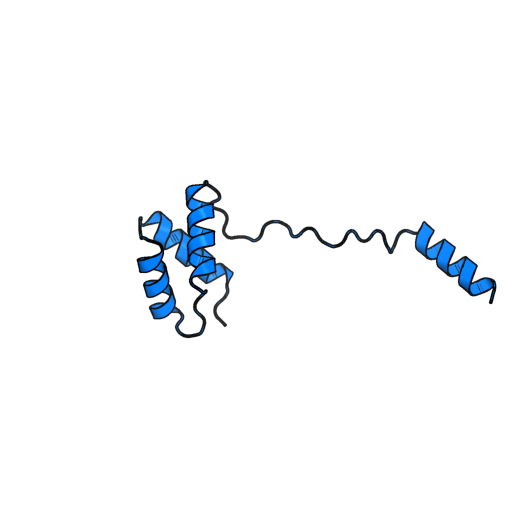9 ? 44.772 -9.032 -23.985 1.00 81.56 79 GLU A CA 1
ATOM 632 C C . GLU A 1 79 ? 45.598 -9.060 -22.699 1.00 81.56 79 GLU A C 1
ATOM 634 O O . GLU A 1 79 ? 46.668 -9.656 -22.695 1.00 81.56 79 GLU A O 1
ATOM 639 N N . ILE A 1 80 ? 45.048 -8.561 -21.586 1.00 81.44 80 ILE A N 1
ATOM 640 C CA . ILE A 1 80 ? 45.730 -8.565 -20.279 1.00 81.44 80 ILE A CA 1
ATOM 641 C C . ILE A 1 80 ? 46.115 -9.989 -19.838 1.00 81.44 80 ILE A C 1
ATOM 643 O O . ILE A 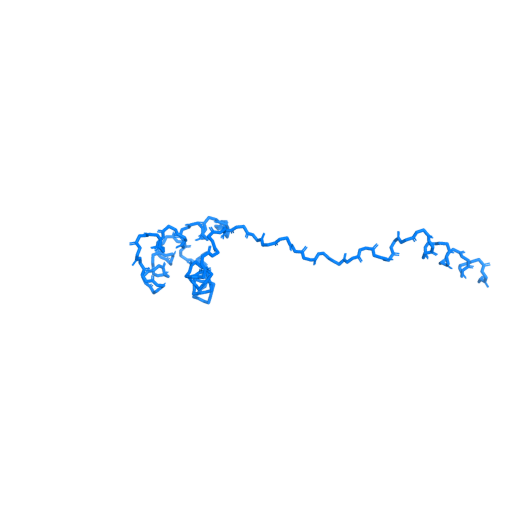1 80 ? 47.203 -10.193 -19.318 1.00 81.44 80 ILE A O 1
ATOM 647 N N . ILE A 1 81 ? 45.258 -10.991 -20.074 1.00 83.00 81 ILE A N 1
ATOM 648 C CA . ILE A 1 81 ? 45.537 -12.398 -19.712 1.00 83.00 81 ILE A CA 1
ATOM 649 C C . ILE A 1 81 ? 46.647 -13.027 -20.576 1.00 83.00 81 ILE A C 1
ATOM 651 O O . ILE A 1 81 ? 47.241 -14.018 -20.170 1.00 83.00 81 ILE A O 1
ATOM 655 N N . LYS A 1 82 ? 46.914 -12.507 -21.781 1.00 76.19 82 LYS A N 1
ATOM 656 C CA . LYS A 1 82 ? 47.959 -13.040 -22.676 1.00 76.19 82 LYS A CA 1
ATOM 657 C C . LYS A 1 82 ? 49.355 -12.489 -22.383 1.00 76.19 82 LYS A C 1
ATOM 659 O O . LYS A 1 82 ? 50.315 -13.016 -22.937 1.00 76.19 82 LYS A O 1
ATOM 664 N N . GLU A 1 83 ? 49.450 -11.419 -21.599 1.00 70.88 83 GLU A N 1
ATOM 665 C CA . GLU A 1 83 ? 50.713 -10.761 -21.241 1.00 70.88 83 GLU A CA 1
ATOM 666 C C . GLU A 1 83 ? 51.291 -11.243 -19.891 1.00 70.88 83 GLU A C 1
ATOM 668 O O . GLU A 1 83 ? 52.333 -10.738 -19.478 1.00 70.88 83 GLU A O 1
ATOM 673 N N . ASP A 1 84 ? 50.654 -12.233 -19.248 1.00 54.88 84 ASP A N 1
ATOM 674 C CA . ASP A 1 84 ? 51.098 -12.944 -18.030 1.00 54.88 84 ASP A CA 1
ATOM 675 C C . ASP A 1 84 ? 51.600 -14.363 -18.383 1.00 54.88 84 ASP A C 1
ATOM 677 O O . ASP A 1 84 ? 52.643 -14.795 -17.836 1.00 54.88 84 ASP A O 1
#

Sequence (84 aa):
MADFREQRAAVKFCFLLGKSGTETLEMLKTAYKDDAVGETQVFEWFSRFKNGEMSIDDKPRSGHPSTARTHENVEKIREIIKED